Protein AF-A0A929MR78-F1 (afdb_monomer)

InterPro domains:
  IPR032690 CDP-archaeol synthase [PF01864] (24-130)

pLDDT: mean 90.78, std 6.48, range [56.62, 97.25]

Solvent-accessible surface area (backbone atoms only — not comparable to full-atom values): 7467 Å² total; per-residue (Å²): 109,70,68,59,53,52,51,50,52,53,49,53,58,51,30,76,74,34,70,79,60,27,52,70,37,77,66,44,57,71,40,70,95,38,69,86,48,53,50,61,50,50,51,52,40,54,50,25,28,53,62,35,38,46,61,58,57,51,53,37,53,77,69,72,38,55,90,97,52,80,50,64,78,90,46,26,63,60,50,58,52,44,75,56,41,36,29,52,52,29,34,47,52,50,43,32,72,72,66,62,52,51,72,66,56,47,51,49,48,52,51,54,48,39,51,48,52,55,49,52,38,38,49,36,26,75,70,67,77,35,94,51,80,111

Foldseek 3Di:
DVVVVVVVVVVLVVCVVPVVVLCVPPVSVQDPSDCVPCVVLVVQLVVLLVVQVVVLVVVCVVVVADPPGADDDPRRPVSVQCVQQRSVLSNLVSCCVPRVDDPVRSVVCSVVSSVVVLVVLCVCVVVVVDPDND

Organism: Abiotrophia defectiva (NCBI:txid46125)

Structure (mmCIF, N/CA/C/O backbone):
data_AF-A0A929MR78-F1
#
_entry.id   AF-A0A929MR78-F1
#
loop_
_atom_site.group_PDB
_atom_site.id
_atom_site.type_symbol
_atom_site.label_atom_id
_atom_site.label_alt_id
_atom_site.label_comp_id
_atom_site.label_asym_id
_atom_site.label_entity_id
_atom_site.label_seq_id
_atom_site.pdbx_PDB_ins_code
_atom_site.Cartn_x
_atom_site.Cartn_y
_atom_site.Cartn_z
_atom_site.occupancy
_atom_site.B_iso_or_equiv
_atom_site.auth_seq_id
_atom_site.auth_comp_id
_atom_site.auth_asym_id
_atom_site.auth_atom_id
_atom_site.pdbx_PDB_model_num
ATOM 1 N N . VAL A 1 1 ? -11.558 1.030 -5.524 1.00 71.25 1 VAL A N 1
ATOM 2 C CA . VAL A 1 1 ? -10.907 0.104 -6.485 1.00 71.25 1 VAL A CA 1
ATOM 3 C C . VAL A 1 1 ? -10.813 0.709 -7.885 1.00 71.25 1 VAL A C 1
ATOM 5 O O . VAL A 1 1 ? -9.700 0.976 -8.306 1.00 71.25 1 VAL A O 1
ATOM 8 N N . VAL A 1 2 ? -11.927 1.026 -8.565 1.00 81.94 2 VAL A N 1
ATOM 9 C CA . VAL A 1 2 ? -11.919 1.559 -9.952 1.00 81.94 2 VAL A CA 1
ATOM 10 C C . VAL A 1 2 ? -11.031 2.799 -10.131 1.00 81.94 2 VAL A C 1
ATOM 12 O O . VAL A 1 2 ? -10.149 2.798 -10.980 1.00 81.94 2 VAL A O 1
ATOM 15 N N . TRP A 1 3 ? -11.194 3.824 -9.290 1.00 85.88 3 TRP A N 1
ATOM 16 C CA . TRP A 1 3 ? -10.382 5.047 -9.371 1.00 85.88 3 TRP A CA 1
ATOM 17 C C . TRP A 1 3 ? -8.888 4.819 -9.125 1.00 85.88 3 TRP A C 1
ATOM 19 O O . 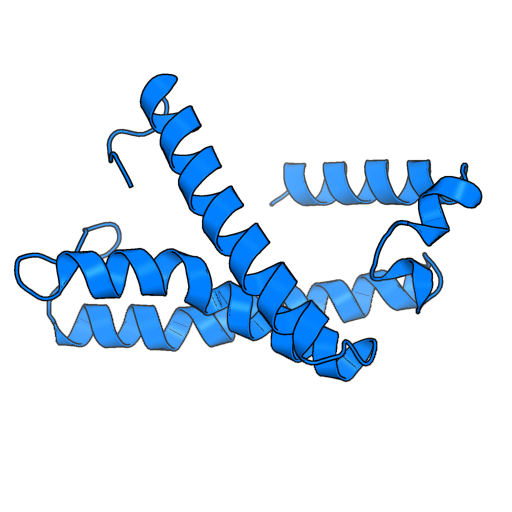TRP A 1 3 ? -8.064 5.462 -9.763 1.00 85.88 3 TRP A O 1
ATOM 29 N N . GLY A 1 4 ? -8.538 3.881 -8.239 1.00 84.06 4 GLY A N 1
ATOM 30 C CA . GLY A 1 4 ? -7.142 3.520 -7.984 1.00 84.06 4 GLY A CA 1
ATOM 31 C C . GLY A 1 4 ? -6.503 2.844 -9.195 1.00 84.06 4 GLY A C 1
ATOM 32 O O . GLY A 1 4 ? -5.403 3.213 -9.593 1.00 84.06 4 GLY A O 1
ATOM 33 N N . LEU A 1 5 ? -7.232 1.925 -9.834 1.00 84.69 5 LEU A N 1
ATOM 34 C CA . LEU A 1 5 ? -6.793 1.274 -11.066 1.00 84.69 5 LEU A CA 1
ATOM 35 C C . LEU A 1 5 ? -6.636 2.284 -12.212 1.00 84.69 5 LEU A C 1
ATOM 37 O O . LEU A 1 5 ? -5.614 2.283 -12.889 1.00 84.69 5 LEU A O 1
ATOM 41 N N . LEU A 1 6 ? -7.603 3.189 -12.396 1.00 90.38 6 LEU A N 1
ATOM 42 C CA . LEU A 1 6 ? -7.502 4.251 -13.402 1.00 90.38 6 LEU A CA 1
ATOM 43 C C . LEU A 1 6 ? -6.294 5.159 -13.150 1.00 90.38 6 LEU A C 1
ATOM 45 O O . LEU A 1 6 ? -5.535 5.426 -14.078 1.00 90.38 6 LEU A O 1
ATOM 49 N N . ALA A 1 7 ? -6.077 5.586 -11.903 1.00 90.56 7 ALA A N 1
ATOM 50 C CA . ALA A 1 7 ? -4.921 6.399 -11.539 1.00 90.56 7 ALA A CA 1
ATOM 51 C C . ALA A 1 7 ? -3.597 5.676 -11.836 1.00 90.56 7 ALA A C 1
ATOM 53 O O . ALA A 1 7 ? -2.689 6.278 -12.403 1.00 90.56 7 ALA A O 1
ATOM 54 N N . GLN A 1 8 ? -3.504 4.378 -11.529 1.00 88.12 8 GLN A N 1
ATOM 55 C CA . GLN A 1 8 ? -2.325 3.562 -11.837 1.00 88.12 8 GLN A CA 1
ATOM 56 C C . GLN A 1 8 ? -2.087 3.416 -13.343 1.00 88.12 8 GLN A C 1
ATOM 58 O O . GLN A 1 8 ? -0.944 3.517 -13.782 1.00 88.12 8 GLN A O 1
ATOM 63 N N . LEU A 1 9 ? -3.140 3.219 -14.143 1.00 90.69 9 LEU A N 1
ATOM 64 C CA . LEU A 1 9 ? -3.024 3.135 -15.603 1.00 90.69 9 LEU A CA 1
ATOM 65 C C . LEU A 1 9 ? -2.569 4.464 -16.211 1.00 90.69 9 LEU A C 1
ATOM 67 O O . LEU A 1 9 ? -1.657 4.476 -17.036 1.00 90.69 9 LEU A O 1
ATOM 71 N N . ILE A 1 10 ? -3.161 5.579 -15.773 1.00 93.62 10 ILE A N 1
ATOM 72 C CA . ILE A 1 10 ? -2.766 6.926 -16.205 1.00 93.62 10 ILE A CA 1
ATOM 73 C C . ILE A 1 10 ? -1.304 7.186 -15.832 1.00 93.62 10 ILE A C 1
ATOM 75 O O . ILE A 1 10 ? -0.527 7.640 -16.671 1.00 93.62 10 ILE A O 1
ATOM 79 N N . TRP A 1 11 ? -0.910 6.850 -14.602 1.00 92.56 11 TRP A N 1
ATOM 80 C CA . TRP A 1 11 ? 0.457 7.031 -14.122 1.00 92.56 11 TRP A CA 1
ATOM 81 C C . TRP A 1 11 ? 1.467 6.163 -14.883 1.00 92.56 11 TRP A C 1
ATOM 83 O O . TRP A 1 11 ? 2.493 6.664 -15.337 1.00 92.56 11 TRP A O 1
ATOM 93 N N . SER A 1 12 ? 1.159 4.883 -15.104 1.00 90.81 12 SER A N 1
ATOM 94 C CA . SER A 1 12 ? 1.992 3.963 -15.893 1.00 90.81 12 SER A CA 1
ATOM 95 C C . SER A 1 12 ? 2.154 4.440 -17.341 1.00 90.81 12 SER A C 1
ATOM 97 O O . SER A 1 12 ? 3.270 4.433 -17.861 1.00 90.81 12 SER A O 1
ATOM 99 N N . PHE A 1 13 ? 1.079 4.923 -17.971 1.00 92.69 13 PHE A N 1
ATOM 100 C CA . PHE A 1 13 ? 1.113 5.481 -19.326 1.00 92.69 13 PHE A CA 1
ATOM 101 C C . PHE A 1 13 ? 1.923 6.781 -19.416 1.00 92.69 13 PHE A C 1
ATOM 103 O O . PHE A 1 13 ? 2.610 7.010 -20.415 1.00 92.69 13 PHE A O 1
ATOM 110 N N . PHE A 1 14 ? 1.835 7.630 -18.389 1.00 94.75 14 PHE A N 1
ATOM 111 C CA . PHE A 1 14 ? 2.623 8.853 -18.280 1.00 94.75 14 PHE A CA 1
ATOM 112 C C . PHE A 1 14 ? 4.120 8.540 -18.152 1.00 94.75 14 PHE A C 1
ATOM 114 O O . PHE A 1 14 ? 4.915 9.069 -18.927 1.00 94.75 14 PHE A O 1
ATOM 121 N N . LEU A 1 15 ? 4.498 7.629 -17.247 1.00 93.62 15 LEU A N 1
ATOM 122 C CA . LEU A 1 15 ? 5.895 7.222 -17.056 1.00 93.62 15 LEU A CA 1
ATOM 123 C C . LEU A 1 15 ? 6.487 6.570 -18.310 1.00 93.62 15 LEU A C 1
ATOM 125 O O . LEU A 1 15 ? 7.604 6.905 -18.686 1.00 93.62 15 LEU A O 1
ATOM 129 N N . ALA A 1 16 ? 5.710 5.758 -19.033 1.00 90.69 16 ALA A N 1
ATOM 130 C CA . ALA A 1 16 ? 6.153 5.152 -20.292 1.00 90.69 16 ALA A CA 1
ATOM 131 C C . ALA A 1 16 ? 6.519 6.179 -21.388 1.00 90.69 16 ALA A C 1
ATOM 133 O O . ALA A 1 16 ? 7.173 5.832 -22.370 1.00 90.69 16 ALA A O 1
ATOM 134 N N . ARG A 1 17 ? 6.091 7.445 -21.254 1.00 93.12 17 ARG A N 1
ATOM 135 C CA . ARG A 1 17 ? 6.447 8.555 -22.159 1.00 93.12 17 ARG A CA 1
ATOM 136 C C . ARG A 1 17 ? 7.593 9.424 -21.653 1.00 93.12 17 ARG A C 1
ATOM 138 O O . ARG A 1 17 ? 8.020 10.316 -22.379 1.00 93.12 17 ARG A O 1
ATOM 145 N N . GLN A 1 18 ? 8.057 9.204 -20.428 1.00 93.44 18 GLN A N 1
ATOM 146 C CA . GLN A 1 18 ? 9.069 10.020 -19.761 1.00 93.44 18 GLN A CA 1
ATOM 147 C C . GLN A 1 18 ? 10.132 9.099 -19.140 1.00 93.44 18 GLN A C 1
ATOM 149 O O . GLN A 1 18 ? 10.107 8.868 -17.929 1.00 93.44 18 GLN A O 1
ATOM 154 N N . PRO A 1 19 ? 11.078 8.571 -19.945 1.00 87.88 19 PRO A N 1
ATOM 155 C CA . PRO A 1 19 ? 12.035 7.554 -19.495 1.00 87.88 19 PRO A CA 1
ATOM 156 C C . PRO A 1 19 ? 12.914 7.993 -18.316 1.00 87.88 19 PRO A C 1
ATOM 158 O O . PRO A 1 19 ? 13.336 7.164 -17.512 1.00 87.88 19 PRO A O 1
ATOM 161 N N . ASP A 1 20 ? 13.185 9.293 -18.191 1.00 91.06 20 ASP A N 1
ATOM 162 C CA . ASP A 1 20 ? 13.963 9.835 -17.073 1.00 91.06 20 ASP A CA 1
ATOM 163 C C . ASP A 1 20 ? 13.191 9.776 -15.750 1.00 91.06 20 ASP A C 1
ATOM 165 O O . ASP A 1 20 ? 13.774 9.481 -14.708 1.00 91.06 20 ASP A O 1
ATOM 169 N N . LEU A 1 21 ? 11.870 9.981 -15.789 1.00 91.25 21 LEU A N 1
ATOM 170 C CA . LEU A 1 21 ? 11.000 9.855 -14.617 1.00 91.25 21 LEU A CA 1
ATOM 171 C C . LEU A 1 21 ? 10.665 8.395 -14.309 1.00 91.25 21 LEU A C 1
ATOM 173 O O . LEU A 1 21 ? 10.508 8.029 -13.147 1.00 91.25 21 LEU A O 1
ATOM 177 N N . GLU A 1 22 ? 10.571 7.549 -15.334 1.00 90.62 22 GLU A N 1
ATOM 178 C CA . GLU A 1 22 ? 10.295 6.121 -15.177 1.00 90.62 22 GLU A CA 1
ATOM 179 C C . GLU A 1 22 ? 11.345 5.435 -14.298 1.00 90.62 22 GLU A C 1
ATOM 181 O O . GLU A 1 22 ? 10.992 4.669 -13.404 1.00 90.62 22 GLU A O 1
ATOM 186 N N . LYS A 1 23 ? 12.622 5.793 -14.463 1.00 88.94 23 LYS A N 1
ATOM 187 C CA . LYS A 1 23 ? 13.730 5.279 -13.641 1.00 88.94 23 LYS A CA 1
ATOM 188 C C . LYS A 1 23 ? 13.644 5.681 -12.165 1.00 88.94 23 LYS A C 1
ATOM 190 O O . LYS A 1 23 ? 14.239 5.010 -11.329 1.00 88.94 23 LYS A O 1
ATOM 195 N N . LEU A 1 24 ? 12.925 6.757 -11.833 1.00 90.88 24 LEU A N 1
ATOM 196 C CA . LEU A 1 24 ? 12.712 7.184 -10.444 1.00 90.88 24 LEU A CA 1
ATOM 197 C C . LEU A 1 24 ? 11.624 6.361 -9.745 1.00 90.88 24 LEU A C 1
ATOM 199 O O . LEU A 1 24 ? 11.541 6.350 -8.517 1.00 90.88 2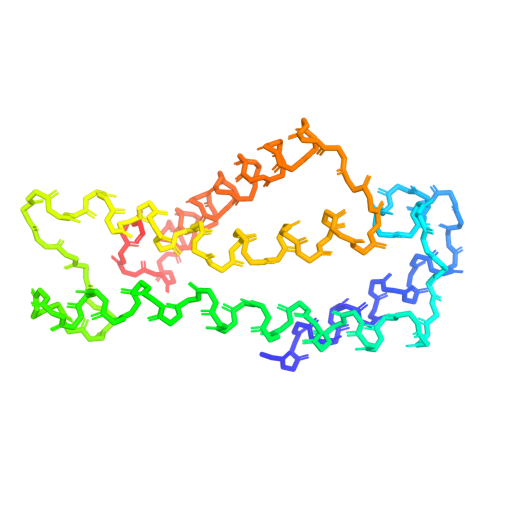4 LEU A O 1
ATOM 203 N N . HIS A 1 25 ? 10.778 5.664 -10.506 1.00 92.00 25 HIS A N 1
ATOM 204 C CA . HIS A 1 25 ? 9.793 4.764 -9.935 1.00 92.00 25 HIS A CA 1
ATOM 205 C C . HIS A 1 25 ? 10.486 3.491 -9.440 1.00 92.00 25 HIS A C 1
ATOM 207 O O . HIS A 1 25 ? 11.056 2.742 -10.230 1.00 92.00 25 HIS A O 1
ATOM 213 N N . LEU A 1 26 ? 10.392 3.209 -8.137 1.00 91.94 26 LEU A N 1
ATOM 214 C CA . LEU A 1 26 ? 11.146 2.137 -7.471 1.00 91.94 26 LEU A CA 1
ATOM 215 C C . LEU A 1 26 ? 11.038 0.773 -8.171 1.00 91.94 26 LEU A C 1
ATOM 217 O O . LEU A 1 26 ? 12.033 0.075 -8.341 1.00 91.94 26 LEU A O 1
ATOM 221 N N . ILE A 1 27 ? 9.833 0.401 -8.608 1.00 92.69 27 ILE A N 1
ATOM 222 C CA . ILE A 1 27 ? 9.606 -0.869 -9.311 1.00 92.69 27 ILE A CA 1
ATOM 223 C C . ILE A 1 27 ? 10.208 -0.815 -10.719 1.00 92.69 27 ILE A C 1
ATOM 225 O O . ILE A 1 27 ? 10.795 -1.794 -11.169 1.00 92.69 27 ILE A O 1
ATOM 229 N N . TYR A 1 28 ? 10.096 0.325 -11.410 1.00 93.00 28 TYR A N 1
ATOM 230 C CA . TYR A 1 28 ? 10.544 0.436 -12.801 1.00 93.00 28 TYR A CA 1
ATOM 231 C C . TYR A 1 28 ? 12.049 0.658 -12.949 1.00 93.00 28 TYR A C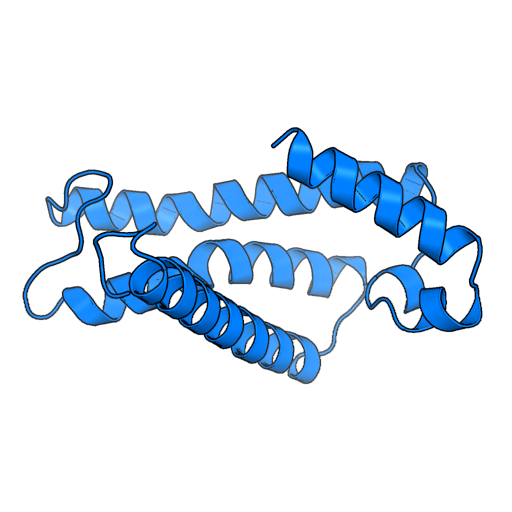 1
ATOM 233 O O . TYR A 1 28 ? 12.611 0.381 -14.005 1.00 93.00 28 TYR A O 1
ATOM 241 N N . ALA A 1 29 ? 12.717 1.046 -11.864 1.00 91.19 29 ALA A N 1
ATOM 242 C CA . ALA A 1 29 ? 14.168 0.983 -11.754 1.00 91.19 29 ALA A CA 1
ATOM 243 C C . ALA A 1 29 ? 14.708 -0.458 -11.870 1.00 91.19 29 ALA A C 1
ATOM 245 O O . ALA A 1 29 ? 15.843 -0.646 -12.300 1.00 91.19 29 ALA A O 1
ATOM 246 N N . HIS A 1 30 ? 13.899 -1.468 -11.521 1.00 92.19 30 HIS A N 1
ATOM 247 C CA . HIS A 1 30 ? 14.306 -2.880 -11.488 1.00 92.19 30 HIS A CA 1
ATOM 248 C C . HIS A 1 30 ? 13.605 -3.741 -12.547 1.00 92.19 30 HIS A C 1
ATOM 250 O O . HIS A 1 30 ? 14.142 -4.758 -12.980 1.00 92.19 30 HIS A O 1
ATOM 256 N N . CYS A 1 31 ? 12.393 -3.372 -12.961 1.00 91.88 31 CYS A N 1
ATOM 257 C CA . CYS A 1 31 ? 11.574 -4.152 -13.885 1.00 91.88 31 CYS A CA 1
ATOM 258 C C . CYS A 1 31 ? 10.970 -3.267 -14.981 1.00 91.88 31 CYS A C 1
ATOM 260 O O . CYS A 1 31 ? 10.578 -2.138 -14.715 1.00 91.88 31 CYS A O 1
ATOM 262 N N . PRO A 1 32 ? 10.788 -3.758 -16.214 1.00 91.44 32 PRO A N 1
ATOM 263 C CA . PRO A 1 32 ? 10.189 -2.944 -17.261 1.00 91.44 32 PRO A CA 1
ATOM 264 C C . PRO A 1 32 ? 8.704 -2.680 -16.974 1.00 91.44 32 PRO A C 1
ATOM 266 O O . PRO A 1 32 ? 7.966 -3.595 -16.591 1.00 91.44 32 PRO A O 1
ATOM 269 N N . ASN A 1 33 ? 8.255 -1.454 -17.245 1.00 92.50 33 ASN A N 1
ATOM 270 C CA . ASN A 1 33 ? 6.854 -1.035 -17.199 1.00 92.50 33 ASN A CA 1
ATOM 271 C C . ASN A 1 33 ? 6.058 -1.678 -18.349 1.00 92.50 33 ASN A C 1
ATOM 273 O O . ASN A 1 33 ? 5.816 -1.094 -19.405 1.00 92.50 33 ASN A O 1
ATOM 277 N N . LYS A 1 34 ? 5.712 -2.950 -18.167 1.00 91.81 34 LYS A N 1
ATOM 278 C CA . LYS A 1 34 ? 4.983 -3.778 -19.131 1.00 91.81 34 LYS A CA 1
ATOM 279 C C . LYS A 1 34 ? 3.831 -4.470 -18.424 1.00 91.81 34 LYS A C 1
ATOM 281 O O . LYS A 1 34 ? 3.936 -4.813 -17.249 1.00 91.81 34 LYS A O 1
ATOM 286 N N . LEU A 1 35 ? 2.767 -4.775 -19.166 1.00 89.44 35 LEU A N 1
ATOM 287 C CA . LEU A 1 35 ? 1.632 -5.547 -18.644 1.00 89.44 35 LEU A CA 1
ATOM 288 C C . LEU A 1 35 ? 2.070 -6.885 -18.032 1.00 89.44 35 LEU A C 1
ATOM 290 O O . LEU A 1 35 ? 1.584 -7.251 -16.968 1.00 89.44 35 LEU A O 1
ATOM 294 N N . ALA A 1 36 ? 3.036 -7.561 -18.661 1.00 91.25 36 ALA A N 1
ATOM 295 C CA . ALA A 1 36 ? 3.592 -8.821 -18.172 1.00 91.25 36 ALA A CA 1
ATOM 296 C C . ALA A 1 36 ? 4.260 -8.707 -16.788 1.00 91.25 36 ALA A C 1
ATOM 298 O O . ALA A 1 36 ? 4.284 -9.687 -16.056 1.00 91.25 36 ALA A O 1
ATOM 299 N N . THR A 1 37 ? 4.763 -7.526 -16.416 1.00 91.06 37 THR A N 1
ATOM 300 C CA . THR A 1 37 ? 5.306 -7.243 -15.078 1.00 91.06 37 THR A CA 1
ATOM 301 C C . THR A 1 37 ? 4.198 -6.779 -14.134 1.00 91.06 37 THR A C 1
ATOM 303 O O . THR A 1 37 ? 4.034 -7.307 -13.038 1.00 91.06 37 THR A O 1
ATOM 306 N N . ASN A 1 38 ? 3.423 -5.781 -14.565 1.00 91.75 38 ASN A N 1
ATOM 307 C CA . ASN A 1 38 ? 2.495 -5.047 -13.705 1.00 91.75 38 ASN A CA 1
ATOM 308 C C . ASN A 1 38 ? 1.303 -5.902 -13.267 1.00 91.75 38 ASN A C 1
ATOM 310 O O . ASN A 1 38 ? 0.838 -5.770 -12.138 1.00 91.75 38 ASN A O 1
ATOM 314 N N . PHE A 1 39 ? 0.811 -6.782 -14.141 1.00 91.38 39 PHE A N 1
ATOM 315 C CA . PHE A 1 39 ? -0.342 -7.627 -13.848 1.00 91.38 39 PHE A CA 1
ATOM 316 C C . PHE A 1 39 ? -0.070 -8.662 -12.739 1.00 91.38 39 PHE A C 1
ATOM 318 O O . PHE A 1 39 ? -0.772 -8.619 -11.724 1.00 91.38 39 PHE A O 1
ATOM 325 N N . PRO A 1 40 ? 0.940 -9.553 -12.848 1.00 94.00 40 PRO A N 1
ATOM 326 C CA . PRO A 1 40 ? 1.231 -10.504 -11.775 1.00 94.00 40 PRO A CA 1
ATOM 327 C C . PRO A 1 40 ? 1.686 -9.803 -10.494 1.00 94.00 40 PRO A 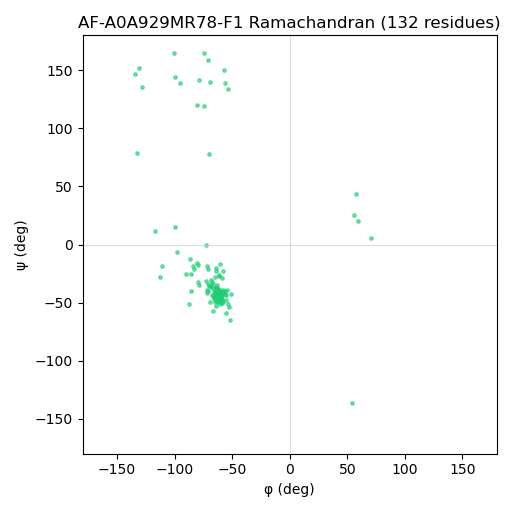C 1
ATOM 329 O O . PRO A 1 40 ? 1.273 -10.207 -9.409 1.00 94.00 40 PRO A O 1
ATOM 332 N N . LEU A 1 41 ? 2.464 -8.719 -10.599 1.00 93.88 41 LEU A N 1
ATOM 333 C CA . LEU A 1 41 ? 2.873 -7.950 -9.426 1.00 93.88 41 LEU A CA 1
ATOM 334 C C . LEU A 1 41 ? 1.665 -7.331 -8.709 1.00 93.88 41 LEU A C 1
ATOM 336 O O . LEU A 1 41 ? 1.575 -7.414 -7.490 1.00 93.88 41 LEU A O 1
ATOM 340 N N . GLY A 1 42 ? 0.697 -6.782 -9.447 1.00 93.31 42 GLY A N 1
ATOM 341 C CA . GLY A 1 42 ? -0.550 -6.274 -8.875 1.00 93.31 42 GLY A CA 1
ATOM 342 C C . GLY A 1 42 ? -1.347 -7.350 -8.131 1.00 93.31 42 GLY A C 1
ATOM 343 O O . GLY A 1 42 ? -1.839 -7.090 -7.033 1.00 93.31 42 GLY A O 1
ATOM 344 N N . ILE A 1 43 ? -1.418 -8.570 -8.679 1.00 94.50 43 ILE A N 1
ATOM 345 C CA . ILE A 1 43 ? -2.039 -9.721 -8.003 1.00 94.50 43 ILE A CA 1
ATOM 346 C C . ILE A 1 43 ? -1.289 -10.054 -6.709 1.00 94.50 43 ILE A C 1
ATOM 348 O O . ILE A 1 43 ? -1.920 -10.171 -5.661 1.00 94.50 43 ILE A O 1
ATOM 352 N N . LEU A 1 44 ? 0.040 -10.173 -6.762 1.00 96.56 44 LEU A N 1
ATOM 353 C CA . LEU A 1 44 ? 0.858 -10.509 -5.593 1.00 96.56 44 LEU A CA 1
ATOM 354 C C . LEU A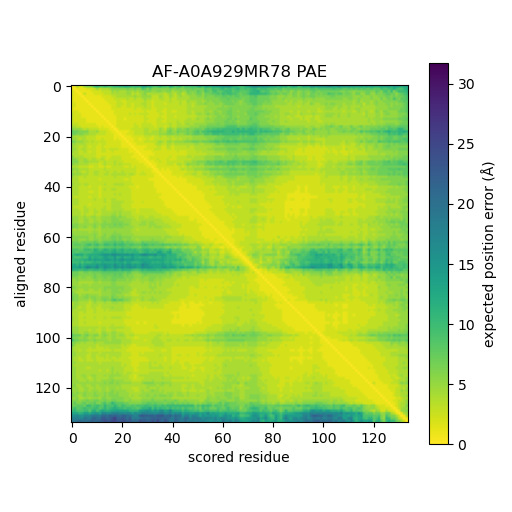 1 44 ? 0.723 -9.465 -4.482 1.00 96.56 44 LEU A C 1
ATOM 356 O O . LEU A 1 44 ? 0.509 -9.830 -3.328 1.00 96.56 44 LEU A O 1
ATOM 360 N N . LEU A 1 45 ? 0.794 -8.177 -4.824 1.00 95.56 45 LEU A N 1
ATOM 361 C CA . LEU A 1 45 ? 0.648 -7.086 -3.860 1.00 95.56 45 LEU A CA 1
ATOM 362 C C . LEU A 1 45 ? -0.761 -7.046 -3.256 1.00 95.56 45 LEU A C 1
ATOM 364 O O . LEU A 1 45 ? -0.899 -6.873 -2.047 1.00 95.56 45 LEU A O 1
ATOM 368 N N . GLY A 1 46 ? -1.802 -7.250 -4.068 1.00 94.44 46 GLY A N 1
ATOM 369 C CA . GLY A 1 46 ? -3.184 -7.314 -3.588 1.00 94.44 46 GLY A CA 1
ATOM 370 C C . GLY A 1 46 ? -3.442 -8.514 -2.673 1.00 94.44 46 GLY A C 1
ATOM 371 O O . GLY A 1 46 ? -4.085 -8.371 -1.635 1.00 94.44 46 GLY A O 1
ATOM 372 N N . LEU A 1 47 ? -2.903 -9.687 -3.012 1.00 96.88 47 LEU A N 1
ATOM 373 C CA . LEU A 1 47 ? -2.994 -10.875 -2.161 1.00 96.88 47 LEU A CA 1
ATOM 374 C C . LEU A 1 47 ? -2.236 -10.683 -0.847 1.00 96.88 47 LEU A C 1
ATOM 376 O O . LEU A 1 47 ? -2.781 -10.981 0.212 1.00 96.88 47 LEU A O 1
ATOM 380 N N . ALA A 1 48 ? -1.012 -10.153 -0.899 1.00 97.12 48 ALA A N 1
ATOM 381 C CA . ALA A 1 48 ? -0.220 -9.886 0.296 1.00 97.12 48 ALA A CA 1
ATOM 382 C C . ALA A 1 48 ? -0.907 -8.875 1.221 1.00 97.12 48 ALA A C 1
ATOM 384 O O . ALA A 1 48 ? -0.946 -9.102 2.428 1.00 97.12 48 ALA A O 1
ATOM 385 N N . TYR A 1 49 ? -1.512 -7.823 0.662 1.00 95.62 49 TYR A N 1
ATOM 386 C CA . TYR A 1 49 ? -2.322 -6.868 1.419 1.00 95.62 49 TYR A CA 1
ATOM 387 C C . TYR A 1 49 ? -3.398 -7.587 2.245 1.00 95.62 49 TYR A C 1
ATOM 389 O O . TYR A 1 49 ? -3.436 -7.446 3.465 1.00 95.62 49 TYR A O 1
ATOM 397 N N . VAL A 1 50 ? -4.218 -8.423 1.596 1.00 95.31 50 VAL A N 1
ATOM 398 C CA . VAL A 1 50 ? -5.321 -9.138 2.259 1.00 95.31 50 VAL A CA 1
ATOM 399 C C . VAL A 1 50 ? -4.800 -10.147 3.284 1.00 95.31 50 VAL A C 1
ATOM 401 O O . VAL A 1 50 ? -5.283 -10.187 4.413 1.00 95.31 50 VAL A O 1
ATOM 404 N N . VAL A 1 51 ? -3.807 -10.961 2.916 1.00 96.75 51 VAL A N 1
ATOM 405 C CA . VAL A 1 51 ? -3.265 -12.011 3.794 1.00 96.75 51 VAL A CA 1
ATOM 406 C C . VAL A 1 51 ? -2.677 -11.421 5.071 1.00 96.75 51 VAL A C 1
ATOM 408 O O . VAL A 1 51 ? -2.871 -11.998 6.138 1.00 96.75 51 VAL A O 1
ATOM 411 N N . PHE A 1 52 ? -1.995 -10.279 4.990 1.00 96.19 52 PHE A N 1
ATOM 412 C CA . PHE A 1 52 ? -1.364 -9.660 6.155 1.00 96.19 52 PHE A CA 1
ATOM 413 C C . PHE A 1 52 ? -2.322 -8.806 6.999 1.00 96.19 52 PHE A C 1
ATOM 415 O O . PHE A 1 52 ? -2.080 -8.630 8.192 1.00 96.19 52 PHE A O 1
ATOM 422 N N . GLU A 1 53 ? -3.444 -8.352 6.442 1.00 94.62 53 GLU A N 1
ATOM 423 C CA . GLU A 1 53 ? -4.511 -7.695 7.211 1.00 94.62 53 GLU A CA 1
ATOM 424 C C . GLU A 1 53 ? -5.312 -8.697 8.078 1.00 94.62 53 GLU A C 1
ATOM 426 O O . GLU A 1 53 ? -5.795 -8.371 9.172 1.00 94.62 53 GLU A O 1
ATOM 431 N N . LEU A 1 54 ? -5.441 -9.950 7.622 1.00 94.44 54 LEU A N 1
ATOM 432 C CA . LEU A 1 54 ? -6.243 -10.982 8.291 1.00 94.44 54 LEU A CA 1
ATOM 433 C C . LEU A 1 54 ? -5.807 -11.281 9.742 1.00 94.44 54 LEU A C 1
ATOM 435 O O . LEU A 1 54 ? -6.686 -11.295 10.611 1.00 94.44 54 LEU A O 1
ATOM 439 N N . PRO A 1 55 ? -4.512 -11.492 10.063 1.00 92.38 55 PRO A N 1
ATOM 440 C CA . PRO A 1 55 ? -4.059 -11.717 11.436 1.00 92.38 55 PRO A CA 1
ATOM 441 C C . PRO A 1 55 ? -4.467 -10.599 12.396 1.00 92.38 55 PRO A C 1
ATOM 443 O O . PRO A 1 55 ? -4.952 -10.874 13.495 1.00 92.38 55 PRO A O 1
ATOM 446 N N . ASN A 1 56 ? -4.326 -9.340 11.973 1.00 92.69 56 ASN A N 1
ATOM 447 C CA . ASN A 1 56 ? -4.698 -8.186 12.785 1.00 92.69 56 ASN A CA 1
ATOM 448 C C . ASN A 1 56 ? -6.211 -8.175 13.059 1.00 92.69 56 ASN A C 1
ATOM 450 O O . ASN A 1 56 ? -6.657 -8.090 14.207 1.00 92.69 56 ASN A O 1
ATOM 454 N N . SER A 1 57 ? -7.014 -8.364 12.013 1.00 91.56 57 SER A N 1
ATOM 455 C CA . SER A 1 57 ? -8.469 -8.477 12.141 1.00 91.56 57 SER A CA 1
ATOM 456 C C . SER A 1 57 ? -8.893 -9.629 13.058 1.00 91.56 57 SER A C 1
ATOM 458 O O . SER A 1 57 ? -9.785 -9.454 13.892 1.00 91.56 57 SER A O 1
ATOM 460 N N . TYR A 1 58 ? -8.232 -10.784 12.964 1.00 93.12 58 TYR A N 1
ATOM 461 C CA . TYR A 1 58 ? -8.480 -11.937 13.829 1.00 93.12 58 TYR A CA 1
ATOM 462 C C . TYR A 1 58 ? -8.178 -11.634 15.304 1.00 93.12 58 TYR A C 1
ATOM 464 O O . TYR A 1 58 ? -9.016 -11.904 16.169 1.00 93.12 58 TYR A O 1
ATOM 472 N N . LEU A 1 59 ? -7.032 -11.012 15.602 1.00 92.56 59 LEU A N 1
ATOM 473 C CA . LEU A 1 59 ? -6.665 -10.615 16.967 1.00 92.56 59 LEU A CA 1
ATOM 474 C C . LEU A 1 59 ? -7.673 -9.628 17.565 1.00 92.56 59 LEU A C 1
ATOM 476 O O . LEU A 1 59 ? -8.101 -9.808 18.707 1.00 92.56 59 LEU A O 1
ATOM 480 N N . LYS A 1 60 ? -8.142 -8.648 16.781 1.00 92.31 60 LYS A N 1
ATOM 481 C CA . LYS A 1 60 ? -9.191 -7.716 17.225 1.00 92.31 60 LYS A CA 1
ATOM 482 C C . LYS A 1 60 ? -10.474 -8.439 17.633 1.00 92.31 60 LYS A C 1
ATOM 484 O O . LYS A 1 60 ? -11.096 -8.052 18.619 1.00 92.31 60 LYS A O 1
ATOM 489 N N . ARG A 1 61 ? -10.876 -9.495 16.911 1.00 93.75 61 ARG A N 1
ATOM 490 C CA . ARG A 1 61 ? -12.065 -10.296 17.260 1.00 93.75 61 ARG A CA 1
ATOM 491 C C . ARG A 1 61 ? -11.894 -11.080 18.558 1.00 93.75 61 ARG A C 1
ATOM 493 O O . ARG A 1 61 ? -12.866 -11.242 19.284 1.00 93.75 61 ARG A O 1
ATOM 500 N N . ARG A 1 62 ? -10.677 -11.526 18.884 1.00 93.31 62 ARG A N 1
ATOM 501 C CA . ARG A 1 62 ? -10.387 -12.203 20.163 1.00 93.31 62 ARG A CA 1
ATOM 502 C C . ARG A 1 62 ? -10.431 -11.265 21.369 1.00 93.31 62 ARG A C 1
ATOM 504 O O . ARG A 1 62 ? -10.638 -11.737 22.478 1.00 93.31 62 ARG A O 1
ATOM 511 N N . LEU A 1 63 ? -10.283 -9.963 21.140 1.00 90.62 63 LEU A N 1
ATOM 512 C CA . LEU A 1 63 ? -10.376 -8.914 22.158 1.00 90.62 63 LEU A CA 1
ATOM 513 C C . LE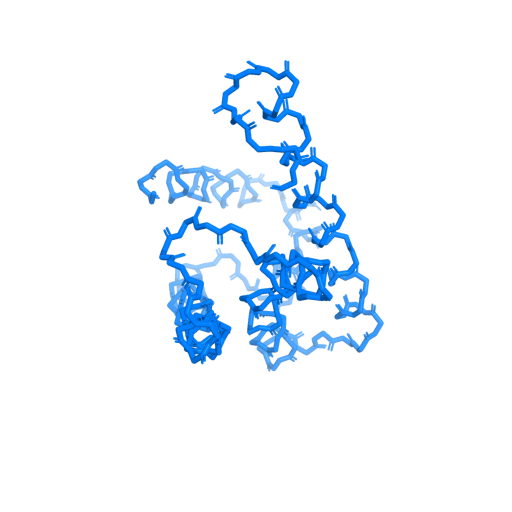U A 1 63 ? -11.739 -8.198 22.165 1.00 90.62 63 LEU A C 1
ATOM 515 O O . LEU A 1 63 ? -11.853 -7.114 22.728 1.00 90.62 63 LEU A O 1
ATOM 519 N N . ASP A 1 64 ? -12.751 -8.773 21.506 1.00 89.81 64 ASP A N 1
ATOM 520 C CA . ASP A 1 64 ? -14.115 -8.231 21.401 1.00 89.81 64 ASP A CA 1
ATOM 521 C C . ASP A 1 64 ? -14.201 -6.801 20.821 1.00 89.81 64 ASP A C 1
ATOM 523 O O . ASP A 1 64 ? -15.137 -6.032 21.041 1.00 89.81 64 ASP A O 1
ATOM 527 N N . ILE A 1 65 ? -13.207 -6.413 20.021 1.00 89.00 65 ILE A N 1
ATOM 528 C CA . ILE A 1 65 ? -13.231 -5.147 19.290 1.00 89.00 65 ILE A CA 1
ATOM 529 C C . ILE A 1 65 ? -14.095 -5.371 18.053 1.00 89.00 65 ILE A C 1
ATOM 531 O O . ILE A 1 65 ? -13.745 -6.208 17.223 1.00 89.00 65 ILE A O 1
ATOM 535 N N . SER A 1 66 ? -15.193 -4.632 17.883 1.00 86.81 66 SER A N 1
ATOM 536 C CA . SER A 1 66 ? -16.087 -4.761 16.718 1.00 86.81 66 SER A CA 1
ATOM 537 C C . SER A 1 66 ? -15.461 -4.227 15.411 1.00 86.81 66 SER A C 1
ATOM 539 O O . SER A 1 66 ? -14.535 -3.410 15.455 1.00 86.81 66 SER A O 1
ATOM 541 N N . PRO A 1 67 ? -15.938 -4.650 14.219 1.00 83.12 67 PRO A N 1
ATOM 542 C CA . PRO A 1 67 ? -15.467 -4.103 12.944 1.00 83.12 67 PRO A CA 1
ATOM 543 C C . PRO A 1 67 ? -15.587 -2.572 12.907 1.00 83.12 67 PRO A C 1
ATOM 545 O O . PRO A 1 67 ? -16.604 -2.013 13.312 1.00 83.12 67 PRO A O 1
ATOM 548 N N . GLY A 1 68 ? -14.535 -1.890 12.450 1.00 78.81 68 GLY A N 1
ATOM 549 C CA . GLY A 1 68 ? -14.506 -0.426 12.355 1.00 78.81 68 GLY A CA 1
ATOM 550 C C . GLY A 1 68 ? -14.448 0.323 13.693 1.00 78.81 68 GLY A C 1
ATOM 551 O O . GLY A 1 68 ? -14.530 1.552 13.703 1.00 78.81 68 GLY A O 1
ATOM 552 N N . LYS A 1 69 ? -14.311 -0.374 14.828 1.00 82.19 69 LYS A N 1
ATOM 553 C CA . LYS A 1 69 ? -14.106 0.252 16.139 1.00 82.19 69 LYS A CA 1
ATOM 554 C C . LYS A 1 69 ? -12.633 0.230 16.524 1.00 82.19 69 LYS A C 1
ATOM 556 O O . LYS A 1 69 ? -11.913 -0.724 16.247 1.00 82.19 69 LYS A O 1
ATOM 561 N N . THR A 1 70 ? -12.201 1.292 17.193 1.00 81.88 70 THR A N 1
ATOM 562 C CA . THR A 1 70 ? -10.868 1.372 17.790 1.00 81.88 70 THR A CA 1
ATOM 563 C C . THR A 1 70 ? -10.848 0.600 19.105 1.00 81.88 70 THR A C 1
ATOM 565 O O . THR A 1 70 ? -11.809 0.660 19.876 1.00 81.88 70 THR A O 1
ATOM 568 N N . ALA A 1 71 ? -9.739 -0.089 19.371 1.00 83.12 71 ALA A N 1
ATOM 569 C CA . ALA A 1 71 ? -9.484 -0.705 20.664 1.00 83.12 71 ALA A CA 1
ATOM 570 C C . ALA A 1 71 ? -9.532 0.332 21.804 1.00 83.12 71 ALA A C 1
ATOM 572 O O . ALA A 1 71 ? -9.224 1.513 21.607 1.00 83.12 71 ALA A O 1
ATOM 573 N N . LYS A 1 72 ? -9.924 -0.115 22.999 1.00 82.75 72 LYS A N 1
ATOM 574 C CA . LYS A 1 72 ? -9.957 0.706 24.217 1.00 82.75 72 LYS A CA 1
ATOM 575 C C . LYS A 1 72 ? -8.739 0.415 25.097 1.00 82.75 72 LYS A C 1
ATOM 577 O O . LYS A 1 72 ? -8.027 -0.567 24.885 1.00 82.75 72 LYS A O 1
ATOM 582 N N . ASP A 1 73 ? -8.502 1.301 26.058 1.00 86.69 73 ASP A N 1
ATOM 583 C CA . ASP A 1 73 ? -7.503 1.135 27.117 1.00 86.69 73 ASP A CA 1
ATOM 584 C C . ASP A 1 73 ? -6.092 0.841 26.576 1.00 86.69 73 ASP A C 1
ATOM 586 O O . ASP A 1 73 ? -5.651 1.472 25.608 1.00 86.69 73 ASP A O 1
ATOM 590 N N . ALA A 1 74 ? -5.375 -0.108 27.184 1.00 88.31 74 ALA A N 1
ATOM 591 C CA . ALA A 1 74 ? -4.001 -0.464 26.827 1.00 88.31 74 ALA A CA 1
ATOM 592 C C . ALA A 1 74 ? -3.834 -0.907 25.358 1.00 88.31 74 ALA A C 1
ATOM 594 O O . ALA A 1 74 ? -2.750 -0.782 24.792 1.00 88.31 74 ALA A O 1
ATOM 595 N N . TRP A 1 75 ? -4.908 -1.375 24.715 1.00 87.44 75 TRP A N 1
ATOM 596 C CA . TRP A 1 75 ? -4.885 -1.891 23.346 1.00 87.44 75 TRP A CA 1
ATOM 597 C C . TRP A 1 75 ? -5.065 -0.807 22.277 1.00 87.44 75 TRP A C 1
ATOM 599 O O . TRP A 1 75 ? -4.788 -1.053 21.104 1.00 87.44 75 TRP A O 1
ATOM 609 N N . LYS A 1 76 ? -5.474 0.412 22.653 1.00 86.69 76 LYS A N 1
ATOM 610 C CA . LYS A 1 76 ? -5.767 1.498 21.706 1.00 86.69 76 LYS A CA 1
ATOM 611 C C . LYS A 1 76 ? -4.597 1.816 20.773 1.00 86.69 76 LYS A C 1
ATOM 613 O O . LYS A 1 76 ? -4.750 1.754 19.557 1.00 86.69 76 LYS A O 1
ATOM 618 N N . TYR A 1 77 ? -3.445 2.183 21.328 1.00 88.00 77 TYR A N 1
ATOM 619 C CA . TYR A 1 77 ? -2.293 2.615 20.530 1.00 88.00 77 TYR A CA 1
ATOM 620 C C . TYR A 1 77 ? -1.611 1.475 19.761 1.00 88.00 77 TYR A C 1
ATOM 622 O O . TYR A 1 77 ? -1.319 1.688 18.584 1.00 88.00 77 TYR A O 1
ATOM 630 N N . PRO A 1 78 ? -1.418 0.272 20.343 1.00 90.12 78 PRO A N 1
ATOM 631 C CA . PRO A 1 78 ? -0.893 -0.870 19.600 1.00 90.12 78 PRO A CA 1
ATOM 632 C C . PRO A 1 78 ? -1.711 -1.193 18.348 1.00 90.12 78 PRO A C 1
ATOM 634 O O . PRO A 1 78 ? -1.136 -1.311 17.271 1.00 90.12 78 PRO A O 1
ATOM 637 N N . PHE A 1 79 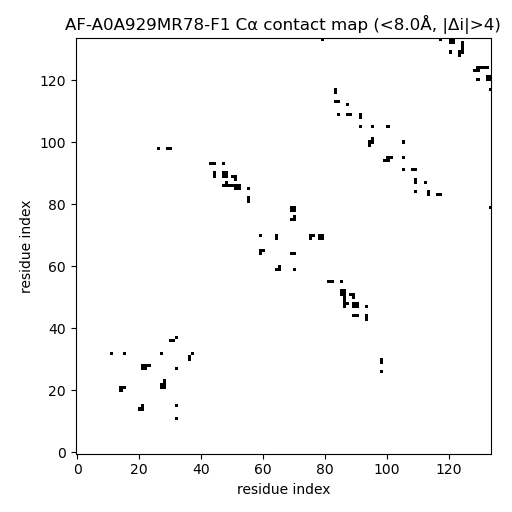? -3.044 -1.258 18.451 1.00 90.56 79 PHE A N 1
ATOM 638 C CA . PHE A 1 79 ? -3.879 -1.534 17.280 1.00 90.56 79 PHE A CA 1
ATOM 639 C C . PHE A 1 79 ? -3.929 -0.369 16.296 1.00 90.56 79 PHE A C 1
ATOM 641 O O . PHE A 1 79 ? -3.947 -0.615 15.102 1.00 90.56 79 PHE A O 1
ATOM 648 N N . ILE A 1 80 ? -3.876 0.890 16.745 1.00 87.69 80 ILE A N 1
ATOM 649 C CA . ILE A 1 80 ? -3.757 2.022 15.809 1.00 87.69 80 ILE A CA 1
ATOM 650 C C . ILE A 1 80 ? -2.490 1.900 14.958 1.00 87.69 80 ILE A C 1
ATOM 652 O O . ILE A 1 80 ? -2.552 2.171 13.762 1.00 87.69 80 ILE A O 1
ATOM 656 N N . LEU A 1 81 ? -1.361 1.511 15.562 1.00 88.50 81 LEU A N 1
ATOM 657 C CA . LEU A 1 81 ? -0.103 1.325 14.843 1.00 88.50 81 LEU A CA 1
ATOM 658 C C . LEU A 1 81 ? -0.169 0.107 13.918 1.00 88.50 81 LEU A C 1
ATOM 660 O O . LEU A 1 81 ? 0.158 0.234 12.741 1.00 88.50 81 LEU A O 1
ATOM 664 N N . LEU A 1 82 ? -0.620 -1.042 14.434 1.00 90.62 82 LEU A N 1
ATOM 665 C CA . LEU A 1 82 ? -0.773 -2.275 13.657 1.00 90.62 82 LEU A CA 1
ATOM 666 C C . LEU A 1 82 ? -1.674 -2.065 12.436 1.00 90.62 82 LEU A C 1
ATOM 668 O O . LEU A 1 82 ? -1.319 -2.518 11.357 1.00 90.62 82 LEU A O 1
ATOM 672 N N . ASP A 1 83 ? -2.754 -1.296 12.575 1.00 89.50 83 ASP A N 1
ATOM 673 C CA . ASP A 1 83 ? -3.678 -0.958 11.483 1.00 89.50 83 ASP A CA 1
ATOM 674 C C . ASP A 1 83 ? -3.038 -0.127 10.364 1.00 89.50 83 ASP A C 1
ATOM 676 O O . ASP A 1 83 ? -3.588 -0.071 9.268 1.00 89.50 83 ASP A O 1
ATOM 680 N N . GLN A 1 84 ? -1.917 0.560 10.620 1.00 89.88 84 GLN A N 1
ATOM 681 C CA . GLN A 1 84 ? -1.197 1.279 9.561 1.00 89.88 84 GLN A CA 1
ATOM 682 C C . GLN A 1 84 ? -0.137 0.415 8.877 1.00 89.88 84 GLN A C 1
ATOM 684 O O . GLN A 1 84 ? 0.248 0.720 7.749 1.00 89.88 84 GLN A O 1
ATOM 689 N N . ILE A 1 85 ? 0.389 -0.602 9.567 1.00 93.88 85 ILE A N 1
ATOM 690 C CA . ILE A 1 85 ? 1.573 -1.341 9.107 1.00 93.88 85 ILE A CA 1
ATOM 691 C C . ILE A 1 85 ? 1.283 -2.774 8.671 1.00 93.88 85 ILE A C 1
ATOM 693 O O . ILE A 1 85 ? 2.112 -3.345 7.974 1.00 93.88 85 ILE A O 1
ATOM 697 N N . ASP A 1 86 ? 0.152 -3.364 9.061 1.00 94.44 86 ASP A N 1
ATOM 698 C CA . ASP A 1 86 ? -0.172 -4.777 8.837 1.00 94.44 86 ASP A CA 1
ATOM 699 C C . ASP A 1 86 ? -0.006 -5.199 7.370 1.00 94.44 86 ASP A C 1
ATOM 701 O O . ASP A 1 86 ? 0.900 -5.950 7.010 1.00 94.44 86 ASP A O 1
ATOM 705 N N . SER A 1 87 ? -0.824 -4.634 6.501 1.00 95.00 87 SER A N 1
ATOM 706 C CA . SER A 1 87 ? -0.839 -4.861 5.065 1.00 95.00 87 SER A CA 1
ATOM 707 C C . SER A 1 87 ? 0.409 -4.302 4.371 1.00 95.00 87 SER A C 1
ATOM 709 O O . SER A 1 87 ? 0.885 -4.883 3.392 1.00 95.00 87 SER A O 1
ATOM 711 N N . LEU A 1 88 ? 0.995 -3.221 4.904 1.00 95.50 88 LEU A N 1
ATOM 712 C CA . LEU A 1 88 ? 2.242 -2.640 4.403 1.00 95.50 88 LEU A CA 1
ATOM 713 C C . LEU A 1 88 ? 3.423 -3.611 4.549 1.00 95.50 88 LEU A C 1
ATOM 715 O O . LEU A 1 88 ? 4.223 -3.726 3.622 1.00 95.50 88 LEU A O 1
ATOM 719 N N . ILE A 1 89 ? 3.510 -4.356 5.656 1.00 96.12 89 ILE A N 1
ATOM 720 C CA . ILE A 1 89 ? 4.533 -5.396 5.850 1.00 96.12 89 ILE A CA 1
ATOM 721 C C . ILE A 1 89 ? 4.429 -6.454 4.747 1.00 96.12 89 ILE A C 1
ATOM 723 O O . ILE A 1 89 ? 5.446 -6.823 4.159 1.00 96.12 89 ILE A O 1
ATOM 727 N N . GLY A 1 90 ? 3.212 -6.900 4.422 1.00 96.44 90 GLY A N 1
ATOM 728 C CA . GLY A 1 90 ? 2.982 -7.869 3.348 1.00 96.44 90 GLY A CA 1
ATOM 729 C C . GLY A 1 90 ? 3.448 -7.358 1.983 1.00 96.44 90 GLY A C 1
ATOM 730 O O . GLY A 1 90 ? 4.164 -8.058 1.265 1.00 96.44 90 GLY A O 1
ATOM 731 N N . ILE A 1 91 ? 3.096 -6.115 1.642 1.00 96.75 91 ILE A N 1
ATOM 732 C CA . ILE A 1 91 ? 3.523 -5.464 0.393 1.00 96.75 91 ILE A CA 1
ATOM 733 C C . ILE A 1 91 ? 5.052 -5.357 0.332 1.00 96.75 91 ILE A C 1
ATOM 735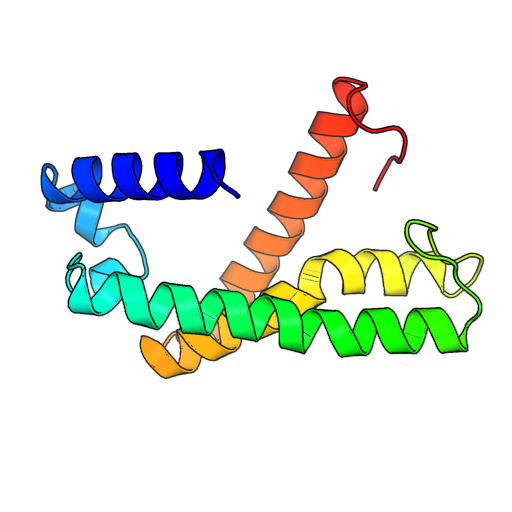 O O . ILE A 1 91 ? 5.652 -5.729 -0.678 1.00 96.75 91 ILE A O 1
ATOM 739 N N . LEU A 1 92 ? 5.698 -4.878 1.397 1.00 97.19 92 LEU A N 1
ATOM 740 C CA . LEU A 1 92 ? 7.151 -4.702 1.423 1.00 97.19 92 LEU A CA 1
ATOM 741 C C . LEU A 1 92 ? 7.901 -6.030 1.372 1.00 97.19 92 LEU A C 1
ATOM 743 O O . LEU A 1 92 ? 8.944 -6.091 0.729 1.00 97.19 92 LEU A O 1
ATOM 747 N N . LEU A 1 93 ? 7.363 -7.096 1.971 1.00 97.00 93 LEU A N 1
ATOM 748 C CA . LEU A 1 93 ? 7.925 -8.438 1.845 1.00 97.00 93 LEU A CA 1
ATOM 749 C C . LEU A 1 93 ? 7.896 -8.916 0.388 1.00 97.00 93 LEU A C 1
ATOM 751 O O . LEU A 1 93 ? 8.904 -9.409 -0.113 1.00 97.00 93 LEU A O 1
ATOM 755 N N . VAL A 1 94 ? 6.774 -8.733 -0.315 1.00 97.25 94 VAL A N 1
ATOM 756 C CA . VAL A 1 94 ? 6.691 -9.071 -1.744 1.00 97.25 94 VAL A CA 1
ATOM 757 C C . VAL A 1 94 ? 7.704 -8.262 -2.548 1.00 97.25 94 VAL A C 1
ATOM 759 O O . VAL A 1 94 ? 8.410 -8.839 -3.367 1.00 97.25 94 VAL A O 1
ATOM 762 N N . LEU A 1 95 ? 7.826 -6.954 -2.310 1.00 96.31 95 LEU A N 1
ATOM 763 C CA . LEU A 1 95 ? 8.793 -6.118 -3.030 1.00 96.31 95 LEU A CA 1
ATOM 764 C C . LEU A 1 95 ? 10.246 -6.490 -2.706 1.00 96.31 95 LEU A C 1
ATOM 766 O O . LEU A 1 95 ? 11.073 -6.553 -3.612 1.00 96.31 95 LEU A O 1
ATOM 770 N N . HIS A 1 96 ? 10.553 -6.800 -1.447 1.00 96.62 96 HIS A N 1
ATOM 771 C CA . HIS A 1 96 ? 11.861 -7.301 -1.033 1.00 96.62 96 HIS A CA 1
ATOM 772 C C . HIS A 1 96 ? 12.247 -8.567 -1.803 1.00 96.62 96 HIS A C 1
ATOM 774 O O . HIS A 1 96 ? 13.367 -8.672 -2.288 1.00 96.62 96 HIS A O 1
ATOM 780 N N . LEU A 1 97 ? 11.307 -9.494 -1.991 1.00 95.62 97 LEU A N 1
ATOM 781 C CA . LEU A 1 97 ? 11.554 -10.733 -2.729 1.00 95.62 97 LEU A CA 1
ATOM 782 C C . LEU A 1 97 ? 11.539 -10.543 -4.255 1.00 95.62 97 LEU A C 1
ATOM 784 O O . LEU A 1 97 ? 12.292 -11.213 -4.955 1.00 95.62 97 LEU A O 1
ATOM 788 N N . TYR A 1 98 ? 10.694 -9.649 -4.778 1.00 94.94 98 TYR A N 1
ATOM 789 C CA . TYR A 1 98 ? 10.452 -9.506 -6.218 1.00 94.94 98 TYR A CA 1
ATOM 790 C C . TYR A 1 98 ? 11.461 -8.588 -6.920 1.00 94.94 98 TYR A C 1
ATOM 792 O O . TYR A 1 98 ? 11.883 -8.890 -8.032 1.00 94.94 98 TYR A O 1
ATOM 800 N N . ILE A 1 99 ? 11.848 -7.472 -6.289 1.00 94.44 99 ILE A N 1
ATOM 801 C CA . ILE A 1 99 ? 12.827 -6.513 -6.837 1.00 94.44 99 ILE A CA 1
ATOM 802 C C . ILE A 1 99 ? 14.096 -6.395 -5.983 1.00 94.44 99 ILE A C 1
ATOM 804 O O . ILE A 1 99 ? 14.892 -5.491 -6.210 1.00 94.44 99 ILE A O 1
ATOM 808 N N . SER A 1 100 ? 14.291 -7.294 -5.013 1.00 93.81 100 SER A N 1
ATOM 809 C CA . SER A 1 100 ? 15.499 -7.346 -4.175 1.00 93.81 100 SER A CA 1
ATOM 810 C C . SER A 1 100 ? 15.784 -6.045 -3.419 1.00 93.81 100 SER A C 1
ATOM 812 O O . SER A 1 100 ? 16.933 -5.611 -3.352 1.00 93.81 100 SER A O 1
ATOM 814 N N . LEU A 1 101 ? 14.748 -5.424 -2.837 1.00 94.56 101 LEU A N 1
ATOM 815 C CA . LEU A 1 101 ? 14.946 -4.251 -1.977 1.00 94.56 101 LEU A CA 1
ATOM 816 C C . LEU A 1 101 ? 15.912 -4.580 -0.843 1.00 94.56 101 LEU A C 1
ATOM 818 O O . LEU A 1 101 ? 15.790 -5.629 -0.218 1.00 94.56 101 LEU A O 1
ATOM 822 N N . ASP A 1 102 ? 16.823 -3.678 -0.510 1.00 94.56 102 ASP A N 1
ATOM 823 C CA . ASP A 1 102 ? 17.632 -3.862 0.688 1.00 94.56 102 ASP A CA 1
ATOM 824 C C . ASP A 1 102 ? 16.813 -3.581 1.966 1.00 94.56 102 ASP A C 1
ATOM 826 O O . ASP A 1 102 ? 15.723 -2.995 1.947 1.00 94.56 102 ASP A O 1
ATOM 830 N N . TRP A 1 103 ? 17.333 -4.008 3.117 1.00 94.69 103 TRP A N 1
ATOM 831 C CA . TRP A 1 103 ? 16.647 -3.808 4.394 1.00 94.69 103 TRP A CA 1
ATOM 832 C C . TRP A 1 103 ? 16.503 -2.332 4.784 1.00 94.69 103 TRP A C 1
ATOM 834 O O . TRP A 1 103 ? 15.539 -1.979 5.465 1.00 94.69 103 TRP A O 1
ATOM 844 N N . ALA A 1 104 ? 17.410 -1.456 4.344 1.00 96.31 104 ALA A N 1
ATOM 845 C CA . ALA A 1 104 ? 17.314 -0.025 4.616 1.00 96.31 104 ALA A CA 1
ATOM 846 C C . ALA A 1 104 ? 16.160 0.613 3.825 1.00 96.31 104 ALA A C 1
ATOM 848 O O . ALA A 1 104 ? 15.405 1.409 4.381 1.00 96.31 104 ALA A O 1
ATOM 849 N N . GLN A 1 105 ? 15.963 0.212 2.569 1.00 95.31 105 GLN A N 1
ATOM 850 C CA . GLN A 1 105 ? 14.834 0.590 1.728 1.00 95.31 105 GLN A CA 1
ATOM 851 C C . GLN A 1 105 ? 13.523 0.063 2.307 1.00 95.31 105 GLN A C 1
ATOM 853 O O . GLN A 1 105 ? 12.561 0.822 2.398 1.00 95.31 105 GLN A O 1
ATOM 858 N N . VAL A 1 106 ? 13.480 -1.196 2.756 1.00 96.69 106 VAL A N 1
ATOM 859 C CA . VAL A 1 106 ? 12.292 -1.771 3.410 1.00 96.69 106 VAL A CA 1
ATOM 860 C C . VAL A 1 106 ? 11.913 -0.966 4.653 1.00 96.69 106 VAL A C 1
ATOM 862 O O . VAL A 1 106 ? 10.765 -0.540 4.777 1.00 96.69 106 VAL A O 1
ATOM 865 N N . ILE A 1 107 ? 12.867 -0.696 5.549 1.00 96.38 107 ILE A N 1
ATOM 866 C CA . ILE A 1 107 ? 12.621 0.097 6.763 1.00 96.38 107 ILE A CA 1
ATOM 867 C C . ILE A 1 107 ? 12.222 1.534 6.401 1.00 96.38 107 ILE A C 1
ATOM 869 O O . ILE A 1 107 ? 11.265 2.067 6.962 1.00 96.38 107 ILE A O 1
ATOM 873 N N . GLY A 1 108 ? 12.909 2.156 5.442 1.00 96.94 108 GLY A N 1
ATOM 874 C CA . GLY A 1 108 ? 12.604 3.506 4.974 1.00 96.94 108 GLY A CA 1
ATOM 875 C C . GLY A 1 108 ? 11.190 3.620 4.404 1.00 96.94 108 GLY A C 1
ATOM 876 O O . GLY A 1 108 ? 10.450 4.530 4.772 1.00 96.94 108 GLY A O 1
ATOM 877 N N . LEU A 1 109 ? 10.774 2.666 3.570 1.00 95.88 109 LEU A N 1
ATOM 878 C CA . LEU A 1 109 ? 9.423 2.611 3.010 1.00 95.88 109 LEU A CA 1
ATOM 879 C C . LEU A 1 109 ? 8.370 2.304 4.072 1.00 95.88 109 LEU A C 1
ATOM 881 O O . LEU A 1 109 ? 7.285 2.878 4.018 1.00 95.88 109 LEU A O 1
ATOM 885 N N . LEU A 1 110 ? 8.681 1.453 5.054 1.00 95.94 110 LEU A N 1
ATOM 886 C CA . LEU A 1 110 ? 7.795 1.202 6.189 1.00 95.94 110 LEU A CA 1
ATOM 887 C C . LEU A 1 110 ? 7.545 2.501 6.966 1.00 95.94 110 LEU A C 1
ATOM 889 O O . LEU A 1 110 ? 6.395 2.841 7.247 1.00 95.94 110 LEU A O 1
ATOM 893 N N . LEU A 1 111 ? 8.604 3.263 7.260 1.00 95.62 111 LEU A N 1
ATOM 894 C CA . LEU A 1 111 ? 8.509 4.549 7.954 1.00 95.62 111 LEU A CA 1
ATOM 895 C C . LEU A 1 111 ? 7.734 5.582 7.131 1.00 95.62 111 LEU A C 1
ATOM 897 O O . LEU A 1 111 ? 6.756 6.145 7.622 1.00 95.62 111 LEU A O 1
ATOM 901 N N . VAL A 1 112 ? 8.126 5.807 5.874 1.00 95.62 112 VAL A N 1
ATOM 902 C CA . VAL A 1 112 ? 7.466 6.776 4.984 1.00 95.62 112 VAL A CA 1
ATOM 903 C C . VAL A 1 112 ? 6.003 6.399 4.756 1.00 95.62 112 VAL A C 1
ATOM 905 O O . VAL A 1 112 ? 5.136 7.270 4.830 1.00 95.62 112 VAL A O 1
ATOM 908 N N . GLY A 1 113 ? 5.707 5.117 4.540 1.00 93.81 113 GLY A N 1
ATOM 909 C CA . GLY A 1 113 ? 4.347 4.608 4.381 1.00 93.81 113 GLY A CA 1
ATOM 910 C C . GLY A 1 113 ? 3.504 4.864 5.627 1.00 93.81 113 GLY A C 1
ATOM 911 O O . GLY A 1 113 ? 2.454 5.499 5.534 1.00 93.81 113 GLY A O 1
ATOM 912 N N . THR A 1 114 ? 4.001 4.481 6.805 1.00 92.56 114 THR A N 1
ATOM 913 C CA . THR A 1 114 ? 3.307 4.704 8.085 1.00 92.56 114 THR A CA 1
ATOM 914 C C . THR A 1 114 ? 3.035 6.190 8.331 1.00 92.56 114 THR A C 1
ATOM 916 O O . THR A 1 114 ? 1.914 6.576 8.666 1.00 92.56 114 THR A O 1
ATOM 919 N N . LEU A 1 115 ? 4.036 7.051 8.121 1.00 93.62 115 LEU A N 1
ATOM 920 C CA . LEU A 1 115 ? 3.891 8.501 8.281 1.00 93.62 115 LEU A CA 1
ATOM 921 C C . LEU A 1 115 ? 2.893 9.090 7.280 1.00 93.62 115 LEU A C 1
ATOM 923 O O . LEU A 1 115 ? 2.082 9.939 7.652 1.00 93.62 115 LEU A O 1
ATOM 927 N N . THR A 1 116 ? 2.913 8.614 6.034 1.00 93.38 116 THR A N 1
ATOM 928 C CA . THR A 1 116 ? 1.964 9.029 4.994 1.00 93.38 116 THR A CA 1
ATOM 929 C C . THR A 1 116 ? 0.542 8.648 5.382 1.00 93.38 116 THR A C 1
ATOM 931 O O . THR A 1 116 ? -0.348 9.493 5.325 1.00 93.38 116 THR A O 1
ATOM 934 N N . HIS A 1 117 ? 0.325 7.419 5.851 1.00 90.19 117 HIS A N 1
ATOM 935 C CA . HIS A 1 117 ? -0.976 6.961 6.331 1.00 90.19 117 HIS A CA 1
ATOM 936 C C . HIS A 1 117 ? -1.511 7.837 7.473 1.00 90.19 117 HIS A C 1
ATOM 938 O O . HIS A 1 117 ? -2.634 8.343 7.399 1.00 90.19 117 HIS A O 1
ATOM 944 N N . LEU A 1 118 ? -0.691 8.096 8.496 1.00 89.25 118 LEU A N 1
ATOM 945 C CA . LEU A 1 118 ? -1.066 8.970 9.611 1.00 89.25 118 LEU A CA 1
ATOM 946 C C . LEU A 1 118 ? -1.345 10.411 9.147 1.00 89.25 118 LEU A C 1
ATOM 948 O O . LEU A 1 118 ? -2.325 11.025 9.579 1.00 89.25 118 LEU A O 1
ATOM 952 N N . GLY A 1 119 ? -0.519 10.938 8.239 1.00 91.56 119 GLY A N 1
ATOM 953 C CA . GLY A 1 119 ? -0.672 12.272 7.661 1.00 91.56 119 GLY A CA 1
ATOM 954 C C . GLY A 1 119 ? -1.963 12.421 6.857 1.00 91.56 119 GLY A C 1
ATOM 955 O O . GLY A 1 119 ? -2.734 13.351 7.095 1.00 91.56 119 GLY A O 1
ATOM 956 N N . VAL A 1 120 ? -2.255 11.474 5.962 1.00 91.38 120 VAL A N 1
ATOM 957 C CA . VAL A 1 120 ? -3.493 11.458 5.167 1.00 91.38 120 VAL A CA 1
ATOM 958 C C . VAL A 1 120 ? -4.715 11.317 6.074 1.00 91.38 120 VAL A C 1
ATOM 960 O O . VAL A 1 120 ? -5.667 12.084 5.926 1.00 91.38 120 VAL A O 1
ATOM 963 N N . ASN A 1 121 ? -4.684 10.423 7.070 1.00 89.31 121 ASN A N 1
ATOM 964 C CA . ASN A 1 121 ? -5.776 10.285 8.041 1.00 89.31 121 ASN A CA 1
ATOM 965 C C . ASN A 1 121 ? -6.046 11.608 8.770 1.00 89.31 121 ASN A C 1
ATOM 967 O O . ASN A 1 121 ? -7.204 11.998 8.949 1.00 89.31 121 ASN A O 1
ATOM 971 N N . ARG A 1 122 ? -4.983 12.336 9.134 1.00 88.81 122 ARG A N 1
ATOM 972 C CA . ARG A 1 122 ? -5.094 13.650 9.767 1.00 88.81 122 ARG A CA 1
ATOM 973 C C . ARG A 1 122 ? -5.682 14.700 8.828 1.00 88.81 122 ARG A C 1
ATOM 975 O O . ARG A 1 122 ? -6.556 15.450 9.260 1.00 88.81 122 ARG A O 1
ATOM 982 N N . LEU A 1 123 ? -5.245 14.754 7.571 1.00 92.12 123 LEU A N 1
ATOM 983 C CA . LEU A 1 123 ? -5.787 15.679 6.570 1.00 92.12 123 LEU A CA 1
ATOM 984 C C . LEU A 1 123 ? -7.278 15.425 6.319 1.00 92.12 123 LEU A C 1
ATOM 986 O O . LEU A 1 123 ? -8.065 16.369 6.321 1.00 92.12 123 LEU A O 1
ATOM 990 N N . LEU A 1 124 ? -7.688 14.159 6.196 1.00 90.75 124 LEU A N 1
ATOM 991 C CA . LEU A 1 124 ? -9.096 13.780 6.029 1.00 90.75 124 LEU A CA 1
ATOM 992 C C . LEU A 1 124 ? -9.955 14.171 7.238 1.00 90.75 124 LEU A C 1
ATOM 994 O O . LEU A 1 124 ? -11.096 14.607 7.072 1.00 90.75 124 LEU A O 1
ATOM 998 N N . TYR A 1 125 ? -9.408 14.052 8.450 1.00 89.19 125 TYR A N 1
ATOM 999 C CA . TYR A 1 125 ? -10.070 14.529 9.663 1.00 89.19 125 TYR A CA 1
ATOM 1000 C C . TYR A 1 125 ? -10.228 16.059 9.663 1.00 89.19 125 TYR A C 1
ATOM 1002 O O . TYR A 1 125 ? -11.309 16.568 9.955 1.00 89.19 125 TYR A O 1
ATOM 1010 N N . LEU A 1 126 ? -9.181 16.806 9.291 1.00 91.44 126 LEU A N 1
ATOM 1011 C CA . LEU A 1 126 ? -9.232 18.273 9.195 1.00 91.44 126 LEU A CA 1
ATOM 1012 C C . LEU A 1 126 ? -10.220 18.749 8.121 1.00 91.44 126 LEU A C 1
ATOM 1014 O O . LEU A 1 126 ? -10.944 19.718 8.341 1.00 91.44 126 LEU A O 1
ATOM 1018 N N . ALA A 1 127 ? -10.310 18.024 7.006 1.00 93.81 127 ALA A N 1
ATOM 1019 C CA . ALA A 1 127 ? -11.297 18.246 5.953 1.00 93.81 127 ALA A CA 1
ATOM 1020 C C . ALA A 1 127 ? -12.726 17.817 6.346 1.00 93.81 127 ALA A C 1
ATOM 1022 O O . ALA A 1 127 ? -13.643 17.953 5.541 1.00 93.81 127 ALA A O 1
ATOM 1023 N N . LYS A 1 128 ? -12.930 17.290 7.566 1.00 89.69 128 LYS A N 1
ATOM 1024 C CA . LYS A 1 128 ? -14.208 16.757 8.077 1.00 89.69 128 LYS A CA 1
ATOM 1025 C C . LYS A 1 128 ? -14.786 15.601 7.249 1.00 89.69 128 LYS A C 1
ATOM 1027 O O . LYS A 1 128 ? -15.964 15.283 7.370 1.00 89.69 128 LYS A O 1
ATOM 1032 N N . LEU A 1 129 ? -13.950 14.937 6.451 1.00 86.75 129 LEU A N 1
ATOM 1033 C CA . LEU A 1 129 ? -14.312 13.737 5.690 1.00 86.75 129 LEU A CA 1
ATOM 1034 C C . LEU A 1 129 ? -14.198 12.466 6.542 1.00 86.75 129 LEU A C 1
ATOM 1036 O O . LEU A 1 129 ? -14.773 11.434 6.204 1.00 86.75 129 LEU A O 1
ATOM 1040 N N . ARG A 1 130 ? -13.467 12.536 7.662 1.00 81.31 130 ARG A N 1
ATOM 1041 C CA . ARG A 1 130 ? -13.286 11.438 8.617 1.00 81.31 130 ARG A CA 1
ATOM 1042 C C . ARG A 1 130 ? -13.608 11.898 10.038 1.00 81.31 130 ARG A C 1
ATOM 1044 O O . ARG A 1 130 ? -13.173 12.961 10.462 1.00 81.31 130 ARG A O 1
ATOM 1051 N N . GLN A 1 131 ? -14.344 11.072 10.783 1.00 71.69 131 GLN A N 1
ATOM 1052 C CA . GLN A 1 131 ? -14.777 11.387 12.154 1.00 71.69 131 GLN A CA 1
ATOM 1053 C C . GLN A 1 131 ? -13.732 11.030 13.225 1.00 71.69 131 GLN A C 1
ATOM 1055 O O . GLN A 1 131 ? -13.703 11.643 14.289 1.00 71.69 131 GLN A O 1
ATOM 1060 N N . ASN A 1 132 ? -12.848 10.069 12.943 1.00 67.75 132 ASN A N 1
ATOM 1061 C CA . ASN A 1 132 ? -11.794 9.646 13.864 1.00 67.75 132 ASN A CA 1
ATOM 1062 C C . ASN A 1 132 ? -10.468 10.351 13.573 1.00 67.75 132 ASN A C 1
ATOM 1064 O O . ASN A 1 132 ? -10.069 10.507 12.421 1.00 67.75 132 ASN A O 1
ATOM 1068 N N . ARG A 1 133 ? -9.787 10.749 14.652 1.00 57.41 133 ARG A N 1
ATOM 1069 C CA . ARG A 1 133 ? -8.560 11.561 14.636 1.00 57.41 133 ARG A CA 1
ATOM 1070 C C . ARG A 1 133 ? -7.313 10.815 14.141 1.00 57.41 133 ARG A C 1
ATOM 1072 O O . ARG A 1 133 ? -6.328 11.481 13.827 1.00 57.41 133 ARG A O 1
ATOM 1079 N N . LEU A 1 134 ? -7.361 9.480 14.156 1.00 56.62 134 LEU A N 1
ATOM 1080 C CA . LEU A 1 134 ? -6.306 8.533 13.787 1.00 56.62 134 LEU A CA 1
ATOM 1081 C C . LEU A 1 134 ? -6.915 7.379 12.984 1.00 56.62 134 LEU A C 1
ATOM 1083 O O . LEU A 1 134 ? -8.100 7.036 13.231 1.00 56.62 134 LEU A 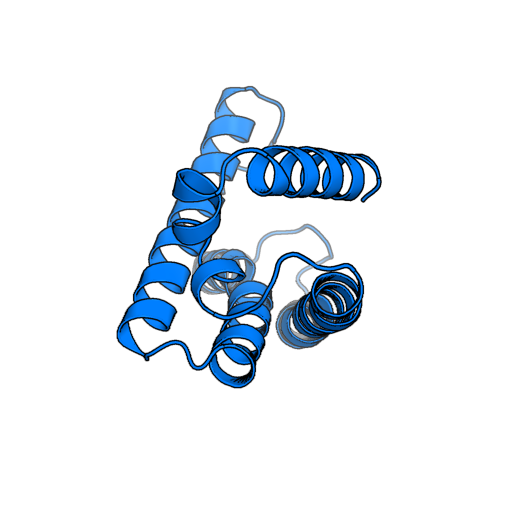O 1
#

Sequence (134 aa):
VVWGLLAQLIWSFFLARQPDLEKLHLIYAHCPNKLATNFPLGILLGLAYVVFELPNSYLKRRLDISPGKTAKDAWKYPFILLDQIDSLIGILLVLHLYISLDWAQVIGLLLVGTLTHLGVNRLLYLAKLRQNRL

Mean predicted aligned error: 4.57 Å

Secondary structure (DSSP, 8-state):
-HHHHHHHHHHHHHHTT-HHHHTTSTTTTTS-SSHHHHHHHHHHHHHHHHHHHHHHHHHHHHTTPPTTPPPPGGGHHHHHHHHHHHHHHHHHHHHHHHH---HHHHHHHHHHHHHHHHHHHHHHHHTTS-SS--

Radius of gyration: 17.12 Å; Cα contacts (8 Å, |Δi|>4): 84; chains: 1; bounding box: 34×30×49 Å